Protein AF-X1SBE0-F1 (afdb_monomer_lite)

Foldseek 3Di:
DDDDDPVNLVVQCQQLPADQQWKDFVVDIDRHGDDSVLSVCQLQLNTWIWHQAADQAQWGFKKKWWFLDLDVVVVVQLQVLCVVVVFHWWWWADPRNTIMIMTGHPDIDHQLVVVVVSVVSCVVVVHDTDMPQNDRHADCADPVRHHPSGDIDTDANGSPHGDTDDD

pLDDT: mean 94.79, std 5.6, range [61.34, 98.62]

InterPro domains:
  IPR054347 TOTE conflict system, primase domain [PF22548] (31-157)

Radius of gyration: 15.6 Å; chains: 1; bounding box: 44×30×45 Å

Organism: NCBI:txid412755

Structure (mmCIF, N/CA/C/O backbone):
data_AF-X1SBE0-F1
#
_entry.id   AF-X1SBE0-F1
#
loop_
_atom_site.group_PDB
_atom_site.id
_atom_site.type_symbol
_atom_site.label_atom_id
_atom_site.label_alt_id
_atom_site.label_comp_id
_atom_site.label_asym_id
_atom_site.label_entity_id
_atom_site.label_seq_id
_atom_site.pdbx_PDB_ins_code
_atom_site.Cartn_x
_atom_site.Cartn_y
_atom_site.Cartn_z
_atom_site.occupancy
_atom_site.B_iso_or_equiv
_atom_site.auth_seq_id
_atom_site.auth_comp_id
_atom_site.auth_asym_id
_atom_site.auth_atom_id
_atom_site.pdbx_PDB_model_num
ATOM 1 N N . MET A 1 1 ? 25.374 -5.114 11.026 1.00 62.34 1 MET A N 1
ATOM 2 C CA . MET A 1 1 ? 24.460 -4.909 9.884 1.00 62.34 1 MET A CA 1
ATOM 3 C C . MET A 1 1 ? 23.231 -5.749 10.145 1.00 62.34 1 MET A C 1
ATOM 5 O O . MET A 1 1 ? 23.377 -6.803 10.749 1.00 62.34 1 MET A O 1
ATOM 9 N N . VAL A 1 2 ? 22.051 -5.259 9.778 1.00 77.75 2 VAL A N 1
ATOM 10 C CA . VAL A 1 2 ? 20.820 -6.051 9.836 1.00 77.75 2 VAL A CA 1
ATOM 11 C C . VAL A 1 2 ? 20.953 -7.192 8.826 1.00 77.75 2 VAL A C 1
ATOM 13 O O . VAL A 1 2 ? 21.205 -6.938 7.650 1.00 77.75 2 VAL A O 1
ATOM 16 N N . GLU A 1 3 ? 20.858 -8.435 9.287 1.00 85.25 3 GLU A N 1
ATOM 17 C CA . GLU A 1 3 ? 20.834 -9.607 8.415 1.00 85.25 3 GLU A CA 1
ATOM 18 C C . GLU A 1 3 ? 19.374 -9.999 8.185 1.00 85.25 3 GLU A C 1
ATOM 20 O O . GLU A 1 3 ? 18.603 -10.116 9.135 1.00 85.25 3 GLU A O 1
ATOM 25 N N . VAL A 1 4 ? 18.985 -10.136 6.920 1.00 91.38 4 VAL A N 1
ATOM 26 C CA . VAL A 1 4 ? 17.628 -10.512 6.514 1.00 91.38 4 VAL A CA 1
ATOM 27 C C . VAL A 1 4 ? 17.777 -11.713 5.603 1.00 91.38 4 VAL A C 1
ATOM 29 O O . VAL A 1 4 ? 18.483 -11.632 4.598 1.00 91.38 4 VAL A O 1
ATOM 32 N N . ASP A 1 5 ? 17.173 -12.833 5.980 1.00 95.19 5 ASP A N 1
ATOM 33 C CA . ASP A 1 5 ? 17.245 -14.052 5.191 1.00 95.19 5 ASP A CA 1
AT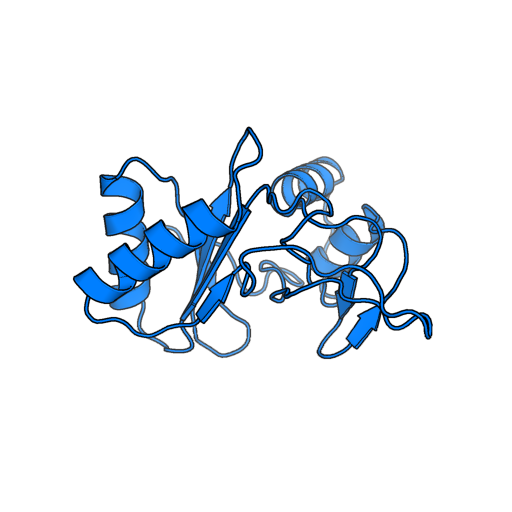OM 34 C C . ASP A 1 5 ? 16.406 -13.940 3.908 1.00 95.19 5 ASP A C 1
ATOM 36 O O . ASP A 1 5 ? 15.511 -13.099 3.769 1.00 95.19 5 ASP A O 1
ATOM 40 N N . LYS A 1 6 ? 16.718 -14.813 2.951 1.00 96.19 6 LYS A N 1
ATOM 41 C CA . LYS A 1 6 ? 16.096 -14.818 1.629 1.00 96.19 6 LYS A CA 1
ATOM 42 C C . LYS A 1 6 ? 14.584 -15.061 1.688 1.00 96.19 6 LYS A C 1
ATOM 44 O O . LYS A 1 6 ? 13.850 -14.390 0.963 1.00 96.19 6 LYS A O 1
ATOM 49 N N . ASP A 1 7 ? 14.124 -15.966 2.546 1.00 97.44 7 ASP A N 1
ATOM 50 C CA . ASP A 1 7 ? 12.709 -16.336 2.626 1.00 97.44 7 ASP A CA 1
ATOM 51 C C . ASP A 1 7 ? 11.879 -15.156 3.149 1.00 97.44 7 ASP A C 1
ATOM 53 O O . ASP A 1 7 ? 10.802 -14.862 2.627 1.00 97.44 7 ASP A O 1
ATOM 57 N N . THR A 1 8 ? 12.420 -14.402 4.111 1.00 96.38 8 THR A N 1
ATOM 58 C CA . THR A 1 8 ? 11.826 -13.147 4.590 1.00 96.38 8 THR A CA 1
ATOM 59 C C . THR A 1 8 ? 11.710 -12.109 3.470 1.00 96.38 8 THR A C 1
ATOM 61 O O . THR A 1 8 ? 10.666 -11.463 3.335 1.00 96.38 8 THR A O 1
ATOM 64 N N . ILE A 1 9 ? 12.752 -11.943 2.646 1.00 97.62 9 ILE A N 1
ATOM 65 C CA . ILE A 1 9 ? 12.746 -10.988 1.524 1.00 97.62 9 ILE A CA 1
ATOM 66 C C . ILE A 1 9 ? 11.677 -11.376 0.495 1.00 97.62 9 ILE A C 1
ATOM 68 O O . ILE A 1 9 ? 10.892 -10.525 0.070 1.00 97.62 9 ILE A O 1
ATOM 72 N N . GLU A 1 10 ? 11.612 -12.654 0.119 1.00 97.88 10 GLU A N 1
ATOM 73 C CA . GLU A 1 10 ? 10.630 -13.165 -0.843 1.00 97.88 10 GLU A CA 1
ATOM 74 C C . GLU A 1 10 ? 9.195 -13.046 -0.314 1.00 97.88 10 GLU A C 1
ATOM 76 O O . GLU A 1 10 ? 8.309 -12.582 -1.036 1.00 97.88 10 GLU A O 1
ATOM 81 N N . ALA A 1 11 ? 8.962 -13.381 0.959 1.00 96.88 11 ALA A N 1
ATOM 82 C CA . ALA A 1 11 ? 7.655 -13.242 1.593 1.00 96.88 11 ALA A CA 1
ATOM 83 C C . ALA A 1 11 ? 7.199 -11.774 1.658 1.00 96.88 11 ALA A C 1
ATOM 85 O O . ALA A 1 11 ? 6.050 -11.459 1.342 1.00 96.88 11 ALA A O 1
ATOM 86 N N . PHE A 1 12 ? 8.098 -10.855 2.018 1.00 97.31 12 PHE A N 1
ATOM 87 C CA . PHE A 1 12 ? 7.788 -9.427 2.068 1.00 97.31 12 PHE A CA 1
ATOM 88 C C . PHE A 1 12 ? 7.492 -8.858 0.671 1.00 97.31 12 PHE A C 1
ATOM 90 O O . PHE A 1 12 ? 6.522 -8.116 0.497 1.00 97.31 12 PHE A O 1
ATOM 97 N N . ALA A 1 13 ? 8.264 -9.257 -0.343 1.00 97.38 13 ALA A N 1
ATOM 98 C CA . ALA A 1 13 ? 8.011 -8.885 -1.733 1.00 97.38 13 ALA A CA 1
ATOM 99 C C . ALA A 1 13 ? 6.671 -9.436 -2.256 1.00 97.38 13 ALA A C 1
ATOM 101 O O . ALA A 1 13 ? 5.976 -8.757 -3.014 1.00 97.38 13 ALA A O 1
ATOM 102 N N . ALA A 1 14 ? 6.275 -10.639 -1.827 1.00 96.19 14 ALA A N 1
ATOM 103 C CA . ALA A 1 14 ? 4.992 -11.235 -2.189 1.00 96.19 14 ALA A CA 1
ATOM 104 C C . ALA A 1 14 ? 3.793 -10.465 -1.610 1.00 96.19 14 ALA A C 1
ATOM 106 O O . ALA A 1 14 ? 2.779 -10.327 -2.296 1.00 96.19 14 ALA A O 1
ATOM 107 N N . LEU A 1 15 ? 3.914 -9.928 -0.388 1.00 96.44 15 LEU A N 1
ATOM 108 C CA . LEU A 1 15 ? 2.901 -9.052 0.212 1.00 96.44 15 LEU A CA 1
ATOM 109 C C . LEU A 1 15 ? 2.805 -7.722 -0.545 1.00 96.44 15 LEU A C 1
ATOM 111 O O . LEU A 1 15 ? 1.730 -7.307 -0.975 1.00 96.44 15 LEU A O 1
ATOM 115 N N . PHE A 1 16 ? 3.939 -7.056 -0.756 1.00 97.19 16 PHE A N 1
ATOM 116 C CA . PHE A 1 16 ? 3.998 -5.731 -1.375 1.00 97.19 16 PHE A CA 1
ATOM 117 C C . PHE A 1 16 ? 4.230 -5.809 -2.882 1.00 97.19 16 PHE A C 1
ATOM 119 O O . PHE A 1 16 ? 5.161 -5.206 -3.419 1.00 97.19 16 PHE A O 1
ATOM 126 N N . LYS A 1 17 ? 3.361 -6.557 -3.567 1.00 92.69 17 LYS A N 1
ATOM 127 C CA . LYS A 1 17 ? 3.417 -6.774 -5.013 1.00 92.69 17 LYS A CA 1
ATOM 128 C C . LYS A 1 17 ? 2.571 -5.740 -5.763 1.00 92.69 17 LYS A C 1
ATOM 130 O O . LYS A 1 17 ? 1.343 -5.828 -5.799 1.00 92.69 17 LYS A O 1
ATOM 135 N N . GLY A 1 18 ? 3.237 -4.776 -6.390 1.00 94.50 18 GLY A N 1
ATOM 136 C CA . GLY A 1 18 ? 2.624 -3.747 -7.237 1.00 94.50 18 GLY A CA 1
ATOM 137 C C . GLY A 1 18 ? 3.280 -3.679 -8.613 1.00 94.50 18 GLY A C 1
ATOM 138 O O . GLY A 1 18 ? 3.625 -4.723 -9.173 1.00 94.50 18 GLY A O 1
ATOM 139 N N . ARG A 1 19 ? 3.456 -2.469 -9.161 1.00 94.44 19 ARG A N 1
ATOM 140 C CA . ARG A 1 19 ? 4.208 -2.283 -10.412 1.00 94.44 19 ARG A CA 1
ATOM 141 C C . ARG A 1 19 ? 5.628 -2.815 -10.268 1.00 94.44 19 ARG A C 1
ATOM 143 O O . ARG A 1 19 ? 6.256 -2.683 -9.221 1.00 94.44 19 ARG A O 1
ATOM 150 N N . THR A 1 20 ? 6.126 -3.395 -11.352 1.00 94.00 20 THR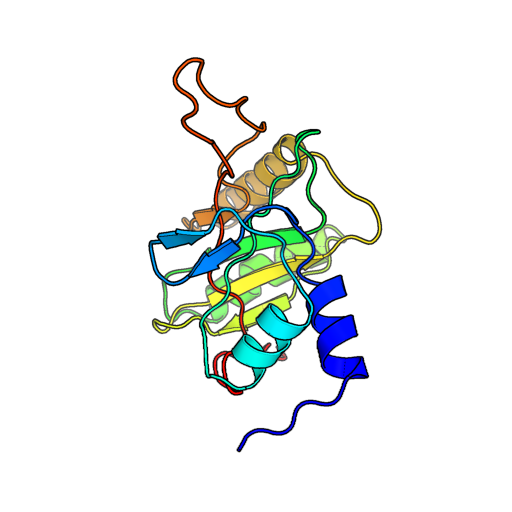 A N 1
ATOM 151 C CA . THR A 1 20 ? 7.460 -4.001 -11.414 1.00 94.00 20 THR A CA 1
ATOM 152 C C . THR A 1 20 ? 8.428 -3.220 -12.291 1.00 94.00 20 THR A C 1
ATOM 154 O O . THR A 1 20 ? 9.577 -3.623 -12.403 1.00 94.00 20 THR A O 1
ATOM 157 N N . ASP A 1 21 ? 7.979 -2.142 -12.929 1.00 94.31 21 ASP A N 1
ATOM 158 C CA . ASP A 1 21 ? 8.747 -1.304 -13.861 1.00 94.31 21 ASP A CA 1
ATOM 159 C C . ASP A 1 21 ? 9.151 0.055 -13.263 1.00 94.31 21 ASP A C 1
ATOM 161 O O . ASP A 1 21 ? 9.794 0.871 -13.927 1.00 94.31 21 ASP A O 1
ATOM 165 N N . SER A 1 22 ? 8.712 0.320 -12.032 1.00 95.56 22 SER A N 1
ATOM 166 C CA . SER A 1 22 ? 8.953 1.560 -11.314 1.00 95.56 22 SER A CA 1
ATOM 167 C C . SER A 1 22 ? 8.827 1.367 -9.808 1.00 95.56 22 SER A C 1
ATOM 169 O O . SER A 1 22 ? 7.990 0.599 -9.325 1.00 95.56 22 SER A O 1
ATOM 171 N N . HIS A 1 23 ? 9.636 2.103 -9.051 1.00 96.56 23 HIS A N 1
ATOM 172 C CA . HIS A 1 23 ? 9.534 2.166 -7.596 1.00 96.56 23 HIS A CA 1
ATOM 173 C C . HIS A 1 23 ? 9.766 3.575 -7.068 1.00 96.56 23 HIS A C 1
ATOM 175 O O . HIS A 1 23 ? 10.362 4.435 -7.716 1.00 96.56 23 HIS A O 1
ATOM 181 N N . GLY A 1 24 ? 9.219 3.818 -5.886 1.00 95.12 24 GLY A N 1
ATOM 182 C CA . GLY A 1 24 ? 9.362 5.063 -5.161 1.00 95.12 24 GLY A CA 1
ATOM 183 C C . GLY A 1 24 ? 10.569 5.030 -4.233 1.00 95.12 24 GLY A C 1
ATOM 184 O O . GLY A 1 24 ? 10.767 4.078 -3.480 1.00 95.12 24 GLY A O 1
ATOM 185 N N . ARG A 1 25 ? 11.319 6.125 -4.197 1.00 91.12 25 ARG A N 1
ATOM 186 C CA . ARG A 1 25 ? 12.340 6.401 -3.186 1.00 91.12 25 ARG A CA 1
ATOM 187 C C . ARG A 1 25 ? 12.155 7.839 -2.737 1.00 91.12 25 ARG A C 1
ATOM 189 O O . ARG A 1 25 ? 12.423 8.722 -3.528 1.00 91.12 25 ARG A O 1
ATOM 196 N N . VAL A 1 26 ? 11.691 8.058 -1.499 1.00 83.62 26 VAL A N 1
ATOM 197 C CA . VAL A 1 26 ? 11.467 9.380 -0.854 1.00 83.62 26 VAL A CA 1
ATOM 198 C C . VAL A 1 26 ? 11.271 10.530 -1.858 1.00 83.62 26 VAL A C 1
ATOM 200 O O . VAL A 1 26 ? 12.233 11.188 -2.236 1.00 83.62 26 VAL A O 1
ATOM 203 N N . GLU A 1 27 ? 10.022 10.750 -2.275 1.00 79.50 27 GLU A N 1
ATOM 204 C CA . GLU A 1 27 ? 9.613 11.831 -3.193 1.00 79.50 27 GLU A CA 1
ATOM 205 C C . GLU A 1 27 ? 10.157 11.733 -4.631 1.00 79.50 27 GLU A C 1
ATOM 207 O O . GLU A 1 27 ? 9.918 12.625 -5.442 1.00 79.50 27 GLU A O 1
ATOM 212 N N . VAL A 1 28 ? 10.819 10.630 -4.992 1.00 91.12 28 VAL A N 1
ATOM 213 C CA . VAL A 1 28 ? 11.315 10.363 -6.347 1.00 91.12 28 VAL A CA 1
ATOM 214 C C . VAL A 1 28 ? 10.716 9.069 -6.892 1.00 91.12 28 VAL A C 1
ATOM 216 O O . VAL A 1 28 ? 10.682 8.047 -6.208 1.00 91.12 28 VAL A O 1
ATOM 219 N N . CYS A 1 29 ? 10.278 9.112 -8.151 1.00 94.12 29 CYS A N 1
ATOM 220 C CA . CYS A 1 29 ? 9.962 7.927 -8.943 1.00 94.12 29 CYS A CA 1
ATOM 221 C C . CYS A 1 29 ? 11.202 7.476 -9.718 1.00 94.12 29 CYS A C 1
ATOM 223 O O . CYS A 1 29 ? 11.776 8.265 -10.470 1.00 94.12 29 CYS A O 1
ATOM 225 N N . LEU A 1 30 ? 11.577 6.208 -9.586 1.00 95.94 30 LEU A N 1
ATOM 226 C CA . LEU A 1 30 ? 12.628 5.570 -10.370 1.00 95.94 30 LEU A CA 1
ATOM 227 C C . LEU A 1 30 ? 11.981 4.610 -11.368 1.00 95.94 30 LEU A C 1
ATOM 229 O O . LEU A 1 30 ? 11.249 3.707 -10.974 1.00 95.94 30 LEU A O 1
ATOM 233 N N . TYR A 1 31 ? 12.224 4.829 -12.661 1.00 95.00 31 TYR A N 1
ATOM 234 C CA . TYR A 1 31 ? 11.677 4.018 -13.755 1.00 95.00 31 TYR A CA 1
ATOM 235 C C . TYR A 1 31 ? 12.634 2.883 -14.122 1.00 95.00 31 TYR A C 1
ATOM 237 O O . TYR A 1 31 ? 13.286 2.916 -15.166 1.00 95.00 31 TYR A O 1
ATOM 245 N N . GLU A 1 32 ? 12.738 1.902 -13.234 1.00 95.25 32 GLU A N 1
ATOM 246 C CA . GLU A 1 32 ? 13.580 0.720 -13.392 1.00 95.25 32 GLU A CA 1
ATOM 247 C C . GLU A 1 32 ? 12.901 -0.522 -12.791 1.00 95.25 32 GLU A C 1
ATOM 249 O O . GLU A 1 32 ? 11.994 -0.383 -11.962 1.00 95.25 32 GLU A O 1
ATOM 254 N N . PRO A 1 33 ? 13.329 -1.740 -13.176 1.00 96.69 33 PRO A N 1
ATOM 255 C CA . PRO A 1 33 ? 12.751 -2.963 -12.643 1.00 96.69 33 PRO A CA 1
ATOM 256 C C . PRO A 1 33 ? 12.818 -3.051 -11.115 1.00 96.69 33 PRO A C 1
ATOM 258 O O . PRO A 1 33 ? 13.864 -2.823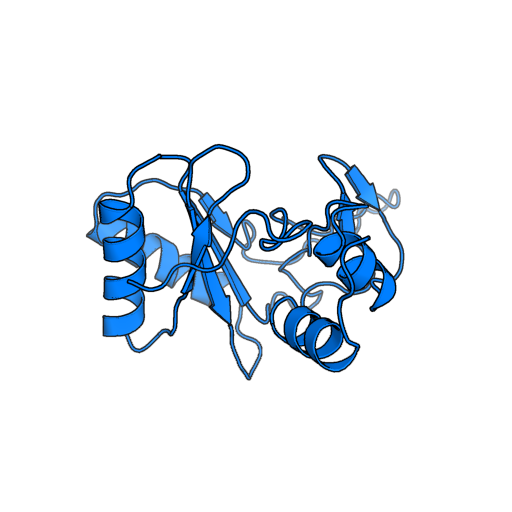 -10.508 1.00 96.69 33 PRO A O 1
ATOM 261 N N . VAL A 1 34 ? 11.717 -3.453 -10.483 1.00 97.00 34 VAL A N 1
ATOM 262 C CA . VAL A 1 34 ? 11.685 -3.743 -9.045 1.00 97.00 34 VAL A CA 1
ATOM 263 C C . VAL A 1 34 ? 12.254 -5.140 -8.797 1.00 97.00 34 VAL A C 1
ATOM 265 O O . VAL A 1 34 ? 11.727 -6.126 -9.310 1.00 97.00 34 VAL A O 1
ATOM 268 N N . THR A 1 35 ? 13.322 -5.239 -8.005 1.00 97.44 35 THR A N 1
ATOM 269 C CA . THR A 1 35 ? 14.038 -6.493 -7.725 1.00 97.44 35 THR A CA 1
ATOM 270 C C . THR A 1 35 ? 13.992 -6.850 -6.239 1.00 97.44 35 THR A C 1
ATOM 272 O O . THR A 1 35 ? 13.727 -5.995 -5.392 1.00 97.44 35 THR A O 1
ATOM 275 N N . LEU A 1 36 ? 14.303 -8.107 -5.897 1.00 97.75 36 LEU A N 1
ATOM 276 C CA . LEU A 1 36 ? 14.443 -8.537 -4.497 1.00 97.75 36 LEU A CA 1
ATOM 277 C C . LEU A 1 36 ? 15.530 -7.752 -3.746 1.00 97.75 36 LEU A C 1
ATOM 279 O O . LEU A 1 36 ? 15.383 -7.514 -2.553 1.00 97.75 36 LEU A O 1
ATOM 283 N N . GLU A 1 37 ? 16.565 -7.274 -4.442 1.00 97.38 37 GLU A N 1
ATOM 284 C CA . GLU A 1 37 ? 17.612 -6.430 -3.853 1.00 97.38 37 GLU A CA 1
ATOM 285 C C . GLU A 1 37 ? 17.046 -5.095 -3.336 1.00 97.38 37 GLU A C 1
ATOM 287 O O . GLU A 1 37 ? 17.486 -4.590 -2.304 1.00 97.38 37 GLU A O 1
ATOM 292 N N . HIS A 1 38 ? 16.031 -4.524 -3.998 1.00 97.81 38 HIS A N 1
ATOM 293 C CA . HIS A 1 38 ? 15.361 -3.322 -3.493 1.00 97.81 38 HIS A CA 1
ATOM 294 C C . HIS A 1 38 ? 14.650 -3.587 -2.162 1.00 97.81 38 HIS A C 1
ATOM 296 O O . HIS A 1 38 ? 14.767 -2.784 -1.232 1.00 97.81 38 HIS A O 1
ATOM 302 N N . TYR A 1 39 ? 13.947 -4.717 -2.046 1.00 97.75 39 TYR A N 1
ATOM 303 C CA . TYR A 1 39 ? 13.300 -5.122 -0.795 1.00 97.75 39 TYR A CA 1
ATOM 304 C C . TYR A 1 39 ? 14.330 -5.444 0.292 1.00 97.75 39 TYR A C 1
ATOM 306 O O . TYR A 1 39 ? 14.164 -5.022 1.433 1.00 97.75 39 TYR A O 1
ATOM 314 N N . GLU A 1 40 ? 15.428 -6.116 -0.052 1.00 97.81 40 GLU A N 1
ATOM 315 C CA . GLU A 1 40 ? 16.528 -6.400 0.870 1.00 97.81 40 GLU A CA 1
ATOM 316 C C . GLU A 1 40 ? 17.132 -5.111 1.445 1.00 97.81 40 GLU A C 1
ATOM 318 O O . GLU A 1 40 ? 17.174 -4.938 2.664 1.00 97.81 40 GLU A O 1
ATOM 323 N N . LYS A 1 41 ? 17.532 -4.164 0.584 1.00 97.19 41 LYS A N 1
ATOM 324 C CA . LYS A 1 41 ? 18.067 -2.855 1.002 1.00 97.19 41 LYS A CA 1
ATOM 325 C C . LYS A 1 41 ? 17.073 -2.084 1.865 1.00 97.19 41 LYS A C 1
ATOM 327 O O . LYS A 1 41 ? 17.475 -1.368 2.784 1.00 97.19 41 LYS A O 1
ATOM 332 N N . HIS A 1 42 ? 15.778 -2.227 1.594 1.00 97.06 42 HIS A N 1
ATOM 333 C CA . HIS A 1 42 ? 14.732 -1.639 2.418 1.00 97.06 42 HIS A CA 1
ATOM 334 C C . HIS A 1 42 ? 14.681 -2.241 3.819 1.00 97.06 42 HIS A C 1
ATOM 336 O O . HIS A 1 42 ? 14.769 -1.511 4.809 1.00 97.06 42 HIS A O 1
ATOM 342 N N . LEU A 1 43 ? 14.590 -3.566 3.908 1.00 97.06 43 LEU A N 1
ATOM 343 C CA . LEU A 1 43 ? 14.515 -4.286 5.177 1.00 97.06 43 LEU A CA 1
ATOM 344 C C . LEU A 1 43 ? 15.795 -4.113 6.008 1.00 97.06 43 LEU A C 1
ATOM 346 O O . LEU A 1 43 ? 15.719 -4.030 7.231 1.00 97.06 43 LEU A O 1
ATOM 350 N N . LYS A 1 44 ? 16.952 -3.936 5.357 1.00 96.81 44 LYS A N 1
ATOM 351 C CA . LYS A 1 44 ? 18.230 -3.588 6.002 1.00 96.81 44 LYS A CA 1
ATOM 352 C C . LYS A 1 44 ? 18.331 -2.136 6.475 1.00 96.81 44 LYS A C 1
ATOM 354 O O . LYS A 1 44 ? 19.244 -1.806 7.231 1.00 96.81 44 LYS A O 1
ATOM 359 N N . GLY A 1 45 ? 17.399 -1.271 6.077 1.00 95.50 45 GLY A N 1
ATOM 360 C CA . GLY A 1 45 ? 17.407 0.144 6.450 1.00 95.50 45 GLY A CA 1
ATOM 361 C C . GLY A 1 45 ? 18.372 0.999 5.625 1.00 95.50 45 GLY A C 1
ATOM 362 O O . GLY A 1 45 ? 18.763 2.079 6.061 1.00 95.50 45 GLY A O 1
ATOM 363 N N . GLU A 1 46 ? 18.769 0.538 4.440 1.00 95.69 46 GLU A N 1
ATOM 364 C CA . GLU A 1 46 ? 19.729 1.224 3.571 1.00 95.69 46 GLU A CA 1
ATOM 365 C C . GLU A 1 46 ? 19.025 2.201 2.619 1.00 95.69 46 GLU A C 1
ATOM 367 O O . GLU A 1 46 ? 19.442 3.350 2.462 1.00 95.69 46 GLU A O 1
ATOM 372 N N . VAL A 1 47 ? 17.924 1.765 1.994 1.00 95.19 47 VAL A N 1
ATOM 373 C CA . VAL A 1 47 ? 17.178 2.553 0.998 1.00 95.19 47 VAL A CA 1
ATOM 374 C C . VAL A 1 47 ? 15.673 2.440 1.243 1.00 95.19 47 VAL A C 1
ATOM 376 O O . VAL A 1 47 ? 15.131 1.348 1.356 1.00 95.19 47 VAL A O 1
ATOM 379 N N . ASN A 1 48 ? 14.962 3.568 1.358 1.00 95.00 48 ASN A N 1
ATOM 380 C CA . ASN A 1 48 ? 13.497 3.517 1.461 1.00 95.00 48 ASN A CA 1
ATOM 381 C C . ASN A 1 48 ? 12.924 3.054 0.118 1.00 95.00 48 ASN A C 1
ATOM 383 O O . ASN A 1 48 ? 13.356 3.543 -0.923 1.00 95.00 48 ASN A O 1
ATOM 387 N N . LEU A 1 49 ? 11.940 2.162 0.177 1.00 96.75 49 LEU A N 1
ATOM 388 C CA . LEU A 1 49 ? 11.266 1.592 -0.976 1.00 96.75 49 LEU A CA 1
ATOM 389 C C . LEU A 1 49 ? 9.782 1.917 -0.867 1.00 96.75 49 LEU A C 1
ATOM 391 O O . LEU A 1 49 ? 9.177 1.788 0.200 1.00 96.75 49 LEU A O 1
ATOM 395 N N . GLY A 1 50 ? 9.214 2.346 -1.979 1.00 96.62 50 GLY A N 1
ATOM 396 C CA . GLY A 1 50 ? 7.794 2.505 -2.194 1.00 96.62 50 GLY A CA 1
ATOM 397 C C . GLY A 1 50 ? 7.377 1.692 -3.405 1.00 96.62 50 GLY A C 1
ATOM 398 O O . GLY A 1 50 ? 8.049 1.717 -4.433 1.00 96.62 50 GLY A O 1
ATOM 399 N N . ILE A 1 51 ? 6.265 0.979 -3.290 1.00 97.50 51 ILE A N 1
ATOM 400 C CA . ILE A 1 51 ? 5.721 0.189 -4.392 1.00 97.50 51 ILE A CA 1
ATOM 401 C C . ILE A 1 51 ? 4.458 0.866 -4.897 1.00 97.50 51 ILE A C 1
ATOM 403 O O . ILE A 1 51 ? 3.531 1.132 -4.129 1.00 97.50 51 ILE A O 1
ATOM 407 N N . TYR A 1 52 ? 4.430 1.157 -6.195 1.00 97.19 52 TYR A N 1
ATOM 408 C CA . TYR A 1 52 ? 3.240 1.678 -6.851 1.00 97.19 52 TYR A CA 1
ATOM 409 C C . TYR A 1 52 ? 2.159 0.603 -6.871 1.00 97.19 52 TYR A C 1
ATOM 411 O O . TYR A 1 52 ? 2.378 -0.502 -7.362 1.00 97.19 52 TYR A O 1
ATOM 419 N N . PHE A 1 53 ? 0.990 0.926 -6.326 1.00 97.44 53 PHE A N 1
ATOM 420 C CA . PHE A 1 53 ? -0.081 -0.050 -6.107 1.00 97.44 53 PHE A CA 1
ATOM 421 C C . PHE A 1 53 ? -0.688 -0.572 -7.414 1.00 97.44 53 PHE A C 1
ATOM 423 O O . PHE A 1 53 ? -1.061 -1.740 -7.499 1.00 97.44 53 PHE A O 1
ATOM 430 N N . LEU A 1 54 ? -0.829 0.313 -8.403 1.00 95.88 54 LEU A N 1
ATOM 431 C CA . LEU A 1 54 ? -1.703 0.125 -9.555 1.00 95.88 54 LEU A CA 1
ATOM 432 C C . LEU A 1 54 ? -0.967 -0.480 -10.750 1.00 95.88 54 LEU A C 1
ATOM 434 O O . LEU A 1 54 ? 0.009 0.087 -11.234 1.00 95.88 54 LEU A O 1
ATOM 438 N N . LEU A 1 55 ? -1.471 -1.603 -11.245 1.00 95.56 55 LEU A N 1
ATOM 439 C CA . LEU A 1 55 ? -0.975 -2.278 -12.441 1.00 95.56 55 LEU A CA 1
ATOM 440 C C . LEU A 1 55 ? -1.596 -1.681 -13.714 1.00 95.56 55 LEU A C 1
ATOM 442 O O . LEU A 1 55 ? -2.592 -0.958 -13.649 1.00 95.56 55 LEU A O 1
ATOM 446 N N . ASP A 1 56 ? -1.032 -2.013 -14.877 1.00 94.31 56 ASP A N 1
ATOM 447 C CA . ASP A 1 56 ? -1.467 -1.466 -16.175 1.00 94.31 56 ASP A CA 1
ATOM 448 C C . ASP A 1 56 ? -2.931 -1.800 -16.514 1.00 94.31 56 ASP A C 1
ATOM 450 O O . ASP A 1 56 ? -3.622 -1.021 -17.166 1.00 94.31 56 ASP A O 1
ATOM 454 N N . ASP A 1 57 ? -3.441 -2.926 -16.010 1.00 96.25 57 ASP A N 1
ATOM 455 C CA . ASP A 1 57 ? -4.837 -3.359 -16.152 1.00 96.25 57 ASP A CA 1
ATOM 456 C C . ASP A 1 57 ? -5.791 -2.722 -15.116 1.00 96.25 57 ASP A C 1
ATOM 458 O O . ASP A 1 57 ? -6.945 -3.133 -14.985 1.00 96.25 57 ASP A O 1
ATOM 462 N N . SER A 1 58 ? -5.332 -1.699 -14.385 1.00 97.62 58 SER A N 1
ATOM 463 C CA . SER A 1 58 ? -6.073 -1.011 -13.314 1.00 97.62 58 SER A CA 1
ATOM 464 C C . SER A 1 58 ? -6.479 -1.910 -12.135 1.00 97.62 58 SER A C 1
ATOM 466 O O . SER A 1 58 ? -7.425 -1.609 -11.395 1.00 97.62 58 SER A O 1
ATOM 468 N N . THR A 1 59 ? -5.755 -3.010 -11.931 1.00 98.06 59 THR A N 1
ATOM 469 C CA . THR A 1 59 ? -5.875 -3.856 -10.739 1.00 98.06 59 THR A CA 1
ATOM 470 C C . THR A 1 59 ? -4.730 -3.617 -9.754 1.00 98.06 59 THR A C 1
ATOM 472 O O . THR A 1 59 ? -3.732 -2.965 -10.068 1.00 98.06 59 THR A O 1
ATOM 475 N N . CYS A 1 60 ? -4.864 -4.131 -8.535 1.00 97.56 60 CYS A N 1
ATOM 476 C CA . CYS A 1 60 ? -3.794 -4.161 -7.544 1.00 97.56 60 CYS A CA 1
ATOM 477 C C . CYS A 1 60 ? -3.856 -5.441 -6.693 1.00 97.56 60 CYS A C 1
ATOM 479 O O . CYS A 1 60 ? -4.879 -6.129 -6.652 1.00 97.56 60 CYS A O 1
ATOM 481 N N . CYS A 1 61 ? -2.737 -5.787 -6.046 1.00 97.25 61 CYS A N 1
ATOM 482 C CA . CYS A 1 61 ? -2.636 -6.972 -5.176 1.00 97.25 61 CYS A CA 1
ATOM 483 C C . CYS A 1 61 ? -2.802 -6.632 -3.685 1.00 97.25 61 CYS A C 1
ATOM 485 O O . CYS A 1 61 ? -2.941 -7.521 -2.850 1.00 97.25 61 CYS A O 1
ATOM 487 N N . PHE A 1 62 ? -2.752 -5.346 -3.340 1.00 98.12 62 PHE A N 1
ATOM 488 C CA . PHE A 1 62 ? -2.865 -4.856 -1.974 1.00 98.12 62 PHE A CA 1
ATOM 489 C C . PHE A 1 62 ? -3.443 -3.438 -1.966 1.00 98.12 62 PHE A C 1
ATOM 491 O O . PHE A 1 62 ? -3.520 -2.776 -3.007 1.00 98.12 62 PHE A O 1
ATOM 498 N N . PHE A 1 63 ? -3.870 -2.980 -0.794 1.00 98.38 63 PHE A N 1
ATOM 499 C CA . PHE A 1 63 ? -4.314 -1.608 -0.560 1.00 98.38 63 PHE A CA 1
ATOM 500 C C . PHE A 1 63 ? -3.644 -1.029 0.683 1.00 98.38 63 PHE A C 1
ATOM 502 O O . PHE A 1 63 ? -3.115 -1.766 1.517 1.00 98.38 63 PHE A O 1
ATOM 509 N N . GLY A 1 64 ? -3.671 0.296 0.794 1.00 98.06 64 GLY A N 1
ATOM 510 C CA . GLY A 1 64 ? -3.146 1.035 1.935 1.00 98.06 64 GLY A CA 1
ATOM 511 C C . GLY A 1 64 ? -4.130 2.099 2.410 1.00 98.06 64 GLY A C 1
ATOM 512 O O . GLY A 1 64 ? -4.874 2.669 1.616 1.00 98.06 64 GLY A O 1
ATOM 513 N N . ILE A 1 65 ? -4.118 2.386 3.703 1.00 98.12 65 ILE A N 1
ATOM 514 C CA . ILE A 1 65 ? -4.719 3.578 4.301 1.00 98.12 65 ILE A CA 1
ATOM 515 C C . ILE A 1 65 ? -3.618 4.256 5.102 1.00 98.12 65 ILE A C 1
ATOM 517 O O . ILE A 1 65 ? -2.986 3.590 5.920 1.00 98.12 65 ILE A O 1
ATOM 521 N N . ASP A 1 66 ? -3.403 5.546 4.877 1.00 96.94 66 ASP A N 1
ATOM 522 C CA . ASP A 1 66 ? -2.406 6.335 5.598 1.00 96.94 66 ASP A CA 1
ATOM 523 C C . ASP A 1 66 ? -3.095 7.267 6.596 1.00 96.94 66 ASP A C 1
ATOM 525 O O . ASP A 1 66 ? -3.731 8.256 6.221 1.00 96.94 66 ASP A O 1
ATOM 529 N N . LEU A 1 67 ? -3.042 6.889 7.874 1.00 96.38 67 LEU A N 1
ATOM 530 C CA . LEU A 1 67 ? -3.553 7.676 8.986 1.00 96.38 67 LEU A CA 1
ATOM 531 C C . LEU A 1 67 ? -2.408 8.505 9.579 1.00 96.38 67 LEU A C 1
ATOM 533 O O . LEU A 1 67 ? -1.695 8.037 10.469 1.00 96.38 67 LEU A O 1
ATOM 537 N N . ASP A 1 68 ? -2.308 9.764 9.159 1.00 92.38 68 ASP A N 1
ATOM 538 C CA . ASP A 1 68 ? -1.347 10.768 9.649 1.00 92.38 68 ASP A CA 1
ATOM 539 C C . ASP A 1 68 ? -1.652 11.292 11.071 1.00 92.38 68 ASP A C 1
ATOM 541 O O . ASP A 1 68 ? -1.460 12.464 11.400 1.00 92.38 68 ASP A O 1
ATOM 545 N N . GLU A 1 69 ? -2.147 10.425 11.953 1.00 91.81 69 GLU A N 1
ATOM 546 C CA . GLU A 1 69 ? -2.487 10.757 13.332 1.00 91.81 69 GLU A CA 1
ATOM 547 C C . GLU A 1 69 ? -1.941 9.703 14.295 1.00 91.81 69 GLU A C 1
ATOM 549 O O . GLU A 1 69 ? -2.052 8.498 14.060 1.00 91.81 69 GLU A O 1
ATOM 554 N N . LYS A 1 70 ? -1.425 10.146 15.449 1.00 91.50 70 LYS A N 1
ATOM 555 C CA . LYS A 1 70 ? -0.962 9.252 16.521 1.00 91.50 70 LYS A CA 1
ATOM 556 C C . LYS A 1 70 ? -2.129 8.721 17.366 1.00 91.50 70 LYS A C 1
ATOM 558 O O . LYS A 1 70 ? -2.120 8.823 18.592 1.00 91.50 70 LYS A O 1
ATOM 563 N N . ASP A 1 71 ? -3.135 8.167 16.700 1.00 94.69 71 ASP A N 1
ATOM 564 C CA . ASP A 1 71 ? -4.328 7.582 17.307 1.00 94.69 71 ASP A CA 1
ATOM 565 C C . ASP A 1 71 ? -4.471 6.111 16.890 1.00 94.69 71 ASP A C 1
ATOM 567 O O . ASP A 1 71 ? -5.050 5.767 15.856 1.00 94.69 71 ASP A O 1
ATOM 571 N N . PHE A 1 72 ? -3.929 5.219 17.722 1.00 94.75 72 PHE A N 1
ATOM 572 C CA . PHE A 1 72 ? -4.030 3.779 17.486 1.00 94.75 72 PHE A CA 1
ATOM 573 C C . PHE A 1 72 ? -5.475 3.272 17.614 1.00 94.75 72 PHE A C 1
ATOM 575 O O . PHE A 1 72 ? -5.831 2.274 16.992 1.00 94.75 72 PHE A O 1
ATOM 582 N N . GLY A 1 73 ? -6.328 3.966 18.378 1.00 96.56 73 GLY A N 1
ATOM 583 C CA . GLY A 1 73 ? -7.746 3.634 18.497 1.00 96.56 73 GLY A CA 1
ATOM 584 C C . GLY A 1 73 ? -8.470 3.792 17.161 1.00 96.56 73 GLY A C 1
ATOM 585 O O . GLY A 1 73 ? -9.201 2.890 16.752 1.00 96.56 73 GLY A O 1
ATOM 586 N N . LYS A 1 74 ? -8.200 4.882 16.430 1.00 97.25 74 LYS A N 1
ATOM 587 C CA . LYS A 1 74 ? -8.693 5.075 15.054 1.00 97.25 74 LYS A CA 1
ATOM 588 C C . LYS A 1 74 ? -8.137 4.036 14.086 1.00 97.25 74 LYS A C 1
ATOM 590 O O . LYS A 1 74 ? -8.913 3.454 13.330 1.00 97.25 74 LYS A O 1
ATOM 595 N N . ALA A 1 75 ? -6.831 3.763 14.128 1.00 97.38 75 ALA A N 1
ATOM 596 C CA . ALA A 1 75 ? -6.220 2.735 13.279 1.00 97.38 75 ALA A CA 1
ATOM 597 C C . ALA A 1 75 ? -6.872 1.358 13.503 1.00 97.38 75 ALA A C 1
ATOM 599 O O . ALA A 1 75 ? -7.244 0.671 12.548 1.00 97.38 75 ALA A O 1
ATOM 600 N N . LYS A 1 76 ? -7.091 0.991 14.772 1.00 97.69 76 LYS A N 1
ATOM 601 C CA . LYS A 1 76 ? -7.782 -0.238 15.162 1.00 97.69 76 LYS A CA 1
ATOM 602 C C . LYS A 1 76 ? -9.240 -0.248 14.713 1.00 97.69 76 LYS A C 1
ATOM 604 O O . LYS A 1 76 ? -9.668 -1.246 14.151 1.00 97.69 76 LYS A O 1
ATOM 609 N N . ALA A 1 77 ? -9.981 0.849 14.871 1.00 98.19 77 ALA A N 1
ATOM 610 C CA . ALA A 1 77 ? -11.367 0.935 14.410 1.00 98.19 77 ALA A CA 1
ATOM 611 C C . ALA A 1 77 ? -11.496 0.711 12.892 1.00 98.19 77 ALA A C 1
ATOM 613 O O . ALA A 1 77 ? -12.393 -0.007 12.451 1.00 98.19 77 ALA A O 1
ATOM 614 N N . ILE A 1 78 ? -10.575 1.271 12.097 1.00 98.31 78 ILE A N 1
ATOM 615 C CA . ILE A 1 78 ? -10.508 1.040 10.646 1.00 98.31 78 ILE A CA 1
ATOM 616 C C . ILE A 1 78 ? -10.257 -0.443 10.349 1.00 98.31 78 ILE A C 1
ATOM 618 O O . ILE A 1 78 ? -11.001 -1.051 9.577 1.00 98.31 78 ILE A O 1
ATOM 622 N N . ARG A 1 79 ? -9.230 -1.036 10.975 1.00 98.12 79 ARG A N 1
ATOM 623 C CA . ARG A 1 79 ? -8.877 -2.455 10.807 1.00 98.12 79 ARG A CA 1
ATOM 624 C C . ARG A 1 79 ? -10.034 -3.371 11.202 1.00 98.12 79 ARG A C 1
ATOM 626 O O . ARG A 1 79 ? -10.374 -4.278 10.450 1.00 98.12 79 ARG A O 1
ATOM 633 N N . ASP A 1 80 ? -10.650 -3.131 12.353 1.00 98.19 80 ASP A N 1
ATOM 634 C CA . ASP A 1 80 ? -11.739 -3.950 12.891 1.00 98.19 80 ASP A CA 1
ATOM 635 C C . ASP A 1 80 ? -12.981 -3.888 11.990 1.00 98.19 80 ASP A C 1
ATOM 637 O O . ASP A 1 80 ? -13.622 -4.911 11.752 1.00 98.19 80 ASP A O 1
ATOM 641 N N . GLU A 1 81 ? -13.307 -2.717 11.432 1.00 98.56 81 GLU A N 1
ATOM 642 C CA . GLU A 1 81 ? -14.415 -2.582 10.482 1.00 98.56 81 GLU A CA 1
ATOM 643 C C . GLU A 1 81 ? -14.118 -3.291 9.148 1.00 98.56 81 GLU A C 1
ATOM 645 O O . GLU A 1 81 ? -15.013 -3.931 8.598 1.00 98.56 81 GLU A O 1
ATOM 650 N N . LEU A 1 82 ? -12.875 -3.267 8.649 1.00 98.00 82 LEU A N 1
ATOM 651 C CA . LEU A 1 82 ? -12.461 -4.072 7.486 1.00 98.00 82 LEU A CA 1
ATOM 652 C C . LEU A 1 82 ? -12.625 -5.575 7.762 1.00 98.00 82 LEU A C 1
ATOM 654 O O . LEU A 1 82 ? -13.296 -6.279 7.003 1.00 98.00 82 LEU A O 1
ATOM 658 N N . VAL A 1 83 ? -12.096 -6.053 8.891 1.00 97.44 83 VAL A N 1
ATOM 659 C CA . VAL A 1 83 ? -12.164 -7.468 9.289 1.00 97.44 83 VAL A CA 1
ATOM 660 C C . VAL A 1 83 ? -13.608 -7.925 9.488 1.00 97.44 83 VAL A C 1
ATOM 662 O O . VAL A 1 83 ? -13.967 -9.019 9.057 1.00 97.44 83 VAL A O 1
ATOM 665 N N . LYS A 1 84 ? -14.475 -7.075 10.052 1.00 97.69 84 LYS A N 1
ATOM 666 C CA . LYS A 1 84 ? -15.914 -7.350 10.190 1.00 97.69 84 LYS A CA 1
ATOM 667 C C . LYS A 1 84 ? -16.611 -7.589 8.845 1.00 97.69 84 LYS A C 1
ATOM 669 O O . LYS A 1 84 ? -17.600 -8.315 8.797 1.00 97.69 84 LYS A O 1
ATOM 674 N N . ASN A 1 85 ? -16.099 -7.001 7.765 1.00 96.38 85 ASN A N 1
ATOM 675 C CA . ASN A 1 85 ? -16.578 -7.211 6.397 1.00 96.38 85 ASN A CA 1
ATOM 676 C C . ASN A 1 85 ? -15.779 -8.302 5.652 1.00 96.38 85 ASN A C 1
ATOM 678 O O . ASN A 1 85 ? -15.834 -8.370 4.428 1.00 96.38 85 ASN A O 1
ATOM 682 N N . ASN A 1 86 ? -15.060 -9.169 6.377 1.00 95.75 86 ASN A N 1
ATOM 683 C CA . ASN A 1 86 ? -14.214 -10.244 5.846 1.00 95.75 86 ASN A CA 1
ATOM 684 C C . ASN A 1 86 ? -13.059 -9.758 4.957 1.00 95.75 86 ASN A C 1
ATOM 686 O O . ASN A 1 86 ? -12.645 -10.462 4.038 1.00 95.75 86 ASN A O 1
ATOM 690 N N . ILE A 1 87 ? -12.525 -8.567 5.233 1.00 96.44 87 ILE A N 1
ATOM 691 C CA . ILE A 1 87 ? -11.343 -8.024 4.559 1.00 96.44 87 ILE A CA 1
ATOM 692 C C . ILE A 1 87 ? -10.183 -8.043 5.562 1.00 96.44 87 ILE A C 1
ATOM 694 O O . ILE A 1 87 ? -10.135 -7.184 6.447 1.00 96.44 87 ILE A O 1
ATOM 698 N N . PRO A 1 88 ? -9.254 -9.015 5.473 1.00 95.94 88 PRO A N 1
ATOM 699 C CA . PRO A 1 88 ? -8.078 -9.044 6.332 1.00 95.94 88 PRO A CA 1
ATOM 700 C C . PRO A 1 88 ? -7.256 -7.764 6.184 1.00 95.94 88 PRO A C 1
ATOM 702 O O . PRO A 1 88 ? -6.932 -7.343 5.071 1.00 95.94 88 PRO A O 1
ATOM 705 N N . ALA A 1 89 ? -6.918 -7.153 7.317 1.00 97.50 89 ALA A N 1
ATOM 706 C CA . ALA A 1 89 ? -6.152 -5.920 7.359 1.00 97.50 89 ALA A CA 1
ATOM 707 C C . ALA A 1 89 ? -5.181 -5.904 8.545 1.00 97.50 89 ALA A C 1
ATOM 709 O O . ALA A 1 89 ? -5.475 -6.428 9.623 1.00 97.50 89 ALA A O 1
ATOM 710 N N . TYR A 1 90 ? -4.031 -5.272 8.339 1.00 97.88 90 TYR A N 1
ATOM 711 C CA . TYR A 1 90 ? -2.889 -5.252 9.246 1.00 97.88 90 TYR A CA 1
ATOM 712 C C . TYR A 1 90 ? -2.429 -3.817 9.456 1.00 97.88 90 TYR A C 1
ATOM 714 O O . TYR A 1 90 ? -2.363 -3.041 8.506 1.00 97.88 90 TYR A O 1
ATOM 722 N N . ILE A 1 91 ? -2.096 -3.467 10.694 1.00 97.81 91 ILE A N 1
ATOM 723 C CA . ILE A 1 91 ? -1.627 -2.126 11.046 1.00 97.81 91 ILE A CA 1
ATOM 724 C C . ILE A 1 91 ? -0.104 -2.159 11.128 1.00 97.81 91 ILE A C 1
ATOM 726 O O . ILE A 1 91 ? 0.454 -3.070 11.734 1.00 97.81 91 ILE A O 1
ATOM 730 N N . ALA A 1 92 ? 0.563 -1.162 10.561 1.00 96.94 92 ALA A N 1
ATOM 731 C CA . ALA A 1 92 ? 1.982 -0.901 10.752 1.00 96.94 92 ALA A CA 1
ATOM 732 C C . ALA A 1 92 ? 2.195 0.541 11.222 1.00 96.94 92 ALA A C 1
ATOM 734 O O . ALA A 1 92 ? 1.421 1.440 10.885 1.00 96.94 92 ALA A O 1
ATOM 735 N N . GLU A 1 93 ? 3.251 0.783 11.994 1.00 94.19 93 GLU A N 1
ATOM 736 C CA . GLU A 1 93 ? 3.671 2.155 12.292 1.00 94.19 93 GLU A CA 1
ATOM 737 C C . GLU A 1 93 ? 4.161 2.865 11.018 1.00 94.19 93 GLU A C 1
ATOM 739 O O . GLU A 1 93 ? 4.787 2.263 10.150 1.00 94.19 93 GLU A O 1
ATOM 744 N N . SER A 1 94 ? 3.904 4.167 10.904 1.00 89.50 94 SER A N 1
ATOM 745 C CA . SER A 1 94 ? 4.457 5.000 9.825 1.00 89.50 94 SER A CA 1
ATOM 746 C C . SER A 1 94 ? 5.813 5.609 10.214 1.00 89.50 94 SER A C 1
ATOM 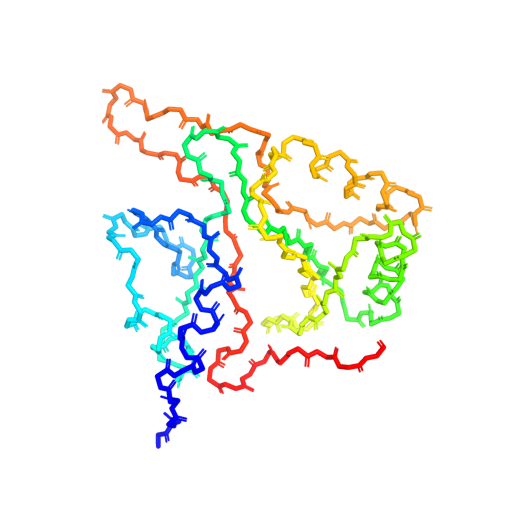748 O O . SER A 1 94 ? 6.272 5.523 11.355 1.00 89.50 94 SER A O 1
ATOM 750 N N . LYS A 1 95 ? 6.458 6.310 9.270 1.00 82.12 95 LYS A N 1
ATOM 751 C CA . LYS A 1 95 ? 7.686 7.084 9.540 1.00 82.12 95 LYS A CA 1
ATOM 752 C C . LYS A 1 95 ? 7.453 8.238 10.528 1.00 82.12 95 LYS A C 1
ATOM 754 O O . LYS A 1 95 ? 8.356 8.571 11.292 1.00 82.12 95 LYS A O 1
ATOM 759 N N . SER A 1 96 ? 6.277 8.863 10.486 1.00 73.00 96 SER A N 1
ATOM 760 C CA . SER A 1 96 ? 5.974 10.171 11.088 1.00 73.00 96 SER A CA 1
ATOM 761 C C . SER A 1 96 ? 4.879 10.101 12.159 1.00 73.00 96 SER A C 1
ATOM 763 O O . SER A 1 96 ? 4.037 10.985 12.257 1.00 73.00 96 SER A O 1
ATOM 765 N N . LYS A 1 97 ? 4.939 9.079 13.025 1.00 72.69 97 LYS A N 1
ATOM 766 C CA . LYS A 1 97 ? 4.049 8.869 14.193 1.00 72.69 97 LYS A CA 1
ATOM 767 C C . LYS A 1 97 ? 2.560 8.620 13.877 1.00 72.69 97 LYS A C 1
ATOM 769 O O . LYS A 1 97 ? 1.773 8.588 14.817 1.00 72.69 97 LYS A O 1
ATOM 774 N N . GLY A 1 98 ? 2.186 8.418 12.618 1.00 93.50 98 GLY A N 1
ATOM 775 C CA . GLY A 1 98 ? 0.889 7.872 12.197 1.00 93.50 98 GLY A CA 1
ATOM 776 C C . GLY A 1 98 ? 0.896 6.346 12.042 1.00 93.50 98 GLY A C 1
ATOM 777 O O . GLY A 1 98 ? 1.873 5.686 12.417 1.00 93.50 98 GLY A O 1
ATOM 778 N N . PHE A 1 99 ? -0.140 5.798 11.410 1.00 96.38 99 PHE A N 1
ATOM 779 C CA . PHE A 1 99 ? -0.297 4.365 11.147 1.00 96.38 99 PHE A CA 1
ATOM 780 C C . PHE A 1 99 ? -0.668 4.105 9.690 1.00 96.38 99 PHE A C 1
ATOM 782 O O . PHE A 1 99 ? -1.546 4.766 9.145 1.00 96.38 99 PHE A O 1
ATOM 789 N N . HIS A 1 100 ? -0.062 3.086 9.087 1.00 97.19 100 HIS A N 1
ATOM 790 C CA . HIS A 1 100 ? -0.531 2.547 7.816 1.00 97.19 100 HIS A CA 1
ATOM 791 C C . HIS A 1 100 ? -1.383 1.304 8.078 1.00 97.19 100 HIS A C 1
ATOM 793 O O . HIS A 1 100 ? -1.014 0.454 8.889 1.00 97.19 100 HIS A O 1
ATOM 799 N N . ILE A 1 101 ? -2.506 1.170 7.378 1.00 98.00 101 ILE A N 1
ATOM 800 C CA . ILE A 1 101 ? -3.328 -0.041 7.388 1.00 98.00 101 ILE A CA 1
ATOM 801 C C . ILE A 1 101 ? -3.250 -0.678 6.007 1.00 98.00 101 ILE A C 1
ATOM 803 O O . ILE A 1 101 ? -3.593 -0.040 5.016 1.00 98.00 101 ILE A O 1
ATOM 807 N N . TYR A 1 102 ? -2.818 -1.932 5.949 1.00 98.31 102 TYR A N 1
ATOM 808 C CA . TYR A 1 102 ? -2.653 -2.689 4.714 1.00 98.31 102 TYR A CA 1
ATOM 809 C C . TYR A 1 102 ? -3.608 -3.868 4.660 1.00 98.31 102 TYR A C 1
ATOM 811 O O . TYR A 1 102 ? -3.796 -4.550 5.664 1.00 98.31 102 TYR A O 1
ATOM 819 N N . GLY A 1 103 ? -4.141 -4.164 3.481 1.00 97.94 103 GLY A N 1
ATOM 820 C CA . GLY A 1 103 ? -4.751 -5.458 3.192 1.00 97.94 103 GLY A CA 1
ATOM 821 C C . GLY A 1 103 ? -4.145 -6.050 1.931 1.00 97.94 103 GLY A C 1
ATOM 822 O O . GLY A 1 103 ? -3.807 -5.321 0.998 1.00 97.94 103 GLY A O 1
ATOM 823 N N . PHE A 1 104 ? -4.001 -7.370 1.924 1.00 97.44 104 PHE A N 1
ATOM 824 C CA . PHE A 1 104 ? -3.321 -8.133 0.882 1.00 97.44 104 PHE A CA 1
ATOM 825 C C . PHE A 1 104 ? -4.293 -9.148 0.296 1.00 97.44 104 PHE A C 1
ATOM 827 O O . PHE A 1 104 ? -5.055 -9.768 1.041 1.00 97.44 104 PHE A O 1
ATOM 834 N N . ALA A 1 105 ? -4.270 -9.328 -1.021 1.00 92.69 105 ALA A N 1
ATOM 835 C CA . ALA A 1 105 ? -5.116 -10.301 -1.692 1.00 92.69 105 ALA A CA 1
ATOM 836 C C . ALA A 1 105 ? -4.301 -11.377 -2.404 1.00 92.69 105 ALA A C 1
ATOM 838 O O . ALA A 1 105 ? -3.233 -11.125 -2.960 1.00 92.69 105 ALA A O 1
ATOM 839 N N . LEU A 1 106 ? -4.860 -12.587 -2.396 1.00 91.56 106 LEU A N 1
ATOM 840 C CA . LEU A 1 106 ? -4.338 -13.723 -3.149 1.00 91.56 106 LEU A CA 1
ATOM 841 C C . LEU A 1 106 ? -4.530 -13.519 -4.659 1.00 91.56 106 LEU A C 1
ATOM 843 O O . LEU A 1 106 ? -3.635 -13.812 -5.449 1.00 91.56 106 LEU A O 1
ATOM 847 N N . GLU A 1 107 ? -5.686 -12.979 -5.043 1.00 94.44 107 GLU A N 1
ATOM 848 C CA . GLU A 1 107 ? -6.028 -12.618 -6.417 1.00 94.44 107 GLU A CA 1
ATOM 849 C C . GLU A 1 107 ? -6.151 -11.099 -6.552 1.00 94.44 107 GLU A C 1
ATOM 851 O O . GLU A 1 107 ? -6.602 -10.409 -5.637 1.00 94.44 107 GLU A O 1
ATOM 856 N N . ARG A 1 108 ? -5.753 -10.565 -7.710 1.00 96.44 108 ARG A N 1
ATOM 857 C CA . ARG A 1 108 ? -5.832 -9.126 -7.982 1.00 96.44 108 ARG A CA 1
ATOM 858 C C . ARG A 1 108 ? -7.283 -8.654 -7.967 1.00 96.44 108 ARG A C 1
ATOM 860 O O . ARG A 1 108 ? -8.163 -9.321 -8.506 1.00 96.44 108 ARG A O 1
ATOM 867 N N . PHE A 1 109 ? -7.515 -7.459 -7.437 1.00 96.81 109 PHE A N 1
ATOM 868 C CA . PHE A 1 109 ? -8.822 -6.803 -7.464 1.00 96.81 109 PHE A CA 1
ATOM 869 C C . PHE A 1 109 ? -8.742 -5.456 -8.183 1.00 96.81 109 PHE A C 1
ATOM 871 O O . PHE A 1 109 ? -7.676 -4.848 -8.291 1.00 96.81 109 PHE A O 1
ATOM 878 N N . LYS A 1 110 ? -9.880 -4.972 -8.692 1.00 98.38 110 LYS A N 1
ATOM 879 C CA . LYS A 1 110 ? -9.948 -3.663 -9.353 1.00 98.38 110 LYS A CA 1
ATOM 880 C C . LYS A 1 110 ? -9.714 -2.548 -8.340 1.00 98.38 110 LYS A C 1
ATOM 882 O O . LYS A 1 110 ? -10.343 -2.526 -7.279 1.00 98.38 110 LYS A O 1
ATOM 887 N N . ALA A 1 111 ? -8.879 -1.578 -8.703 1.00 98.19 111 ALA A N 1
ATOM 888 C CA . ALA A 1 111 ? -8.576 -0.443 -7.838 1.00 98.19 111 ALA A CA 1
ATOM 889 C C . ALA A 1 111 ? -9.828 0.376 -7.484 1.00 98.19 111 ALA A C 1
ATOM 891 O O . ALA A 1 111 ? -10.035 0.724 -6.322 1.00 98.19 111 ALA A O 1
ATOM 892 N N . VAL A 1 112 ? -10.713 0.606 -8.459 1.00 98.62 112 VAL A N 1
ATOM 893 C CA . VAL A 1 112 ? -11.984 1.313 -8.236 1.00 98.62 112 VAL A CA 1
ATOM 894 C C . VAL A 1 112 ? -12.871 0.653 -7.180 1.00 98.62 112 VAL A C 1
ATOM 896 O O . VAL A 1 112 ? -13.508 1.344 -6.382 1.00 98.62 112 VAL A O 1
ATOM 899 N N . ASP A 1 113 ? -12.891 -0.678 -7.130 1.00 98.31 113 ASP A N 1
ATOM 900 C CA . ASP A 1 113 ? -13.761 -1.406 -6.212 1.00 98.31 113 ASP A CA 1
ATOM 901 C C . ASP A 1 113 ? -13.225 -1.323 -4.782 1.00 98.31 113 ASP A C 1
ATOM 903 O O . ASP A 1 113 ? -13.977 -0.950 -3.876 1.00 98.31 113 ASP A O 1
ATOM 907 N N . ILE A 1 114 ? -11.919 -1.552 -4.571 1.00 97.94 114 ILE A N 1
ATOM 908 C CA . ILE A 1 114 ? -11.346 -1.414 -3.227 1.00 97.94 114 ILE A CA 1
ATOM 909 C C . ILE A 1 114 ? -11.472 0.025 -2.722 1.00 97.94 114 ILE A C 1
ATOM 911 O O . ILE A 1 114 ? -11.893 0.233 -1.589 1.00 97.94 114 ILE A O 1
ATOM 915 N N . ARG A 1 115 ? -11.216 1.038 -3.563 1.00 98.44 115 ARG A N 1
ATOM 916 C CA . ARG A 1 115 ? -11.279 2.449 -3.154 1.00 98.44 115 ARG A CA 1
ATOM 917 C C . ARG A 1 115 ? -12.674 2.826 -2.674 1.00 98.44 115 ARG A C 1
ATOM 919 O O . ARG A 1 115 ? -12.807 3.494 -1.648 1.00 98.44 115 ARG A O 1
ATOM 926 N N . ARG A 1 116 ? -13.721 2.363 -3.367 1.00 98.44 116 ARG A N 1
ATOM 927 C CA . ARG A 1 116 ? -15.119 2.553 -2.943 1.00 98.44 116 ARG A CA 1
ATOM 928 C C . ARG A 1 116 ? -15.382 1.944 -1.569 1.00 98.44 116 ARG A C 1
ATOM 930 O O . ARG A 1 116 ? -15.992 2.607 -0.730 1.00 98.44 116 ARG A O 1
ATOM 937 N N . VAL A 1 117 ? -14.899 0.724 -1.328 1.00 98.06 117 VAL A N 1
ATOM 938 C CA . VAL A 1 117 ? -15.033 0.043 -0.031 1.00 98.06 117 VAL A CA 1
ATOM 939 C C . VAL A 1 117 ? -14.310 0.816 1.074 1.00 98.06 117 VAL A C 1
ATOM 941 O O . VAL A 1 117 ? -14.921 1.114 2.101 1.00 98.06 117 VAL A O 1
ATOM 944 N N . LEU A 1 118 ? -13.051 1.211 0.857 1.00 98.38 118 LEU A N 1
ATOM 945 C CA . LEU A 1 118 ? -12.275 1.961 1.850 1.00 98.38 118 LEU A CA 1
ATOM 946 C C . LEU A 1 118 ? -12.945 3.301 2.177 1.00 98.38 118 LEU A C 1
ATOM 948 O O . LEU A 1 118 ? -13.156 3.615 3.346 1.00 98.38 118 LEU A O 1
ATOM 952 N N . HIS A 1 119 ? -13.372 4.066 1.168 1.00 98.56 119 HIS A N 1
ATOM 953 C CA . HIS A 1 119 ? -14.072 5.333 1.391 1.00 98.56 119 HIS A CA 1
ATOM 954 C C . HIS A 1 119 ? -15.405 5.161 2.128 1.00 98.56 119 HIS A C 1
ATOM 956 O O . HIS A 1 119 ? -15.746 5.997 2.967 1.00 98.56 119 HIS A O 1
ATOM 962 N N . TYR A 1 120 ? -16.154 4.090 1.851 1.00 98.31 120 TYR A N 1
ATOM 963 C CA . TYR A 1 120 ? -17.371 3.774 2.596 1.00 98.31 120 TYR A CA 1
ATOM 964 C C . TYR A 1 120 ? -17.074 3.508 4.079 1.00 98.31 120 TYR A C 1
ATOM 966 O O . TYR A 1 120 ? -17.733 4.091 4.942 1.00 98.31 120 TYR A O 1
ATOM 974 N N . ILE A 1 121 ? -16.058 2.691 4.377 1.00 98.31 121 ILE A N 1
ATOM 975 C CA . ILE A 1 121 ? -15.630 2.378 5.750 1.00 98.31 121 ILE A CA 1
ATOM 976 C C . ILE A 1 121 ? -15.190 3.647 6.485 1.00 98.31 121 ILE A C 1
ATOM 978 O O . ILE A 1 121 ? -15.675 3.927 7.581 1.00 98.31 121 ILE A O 1
ATOM 982 N N . LEU A 1 122 ? -14.342 4.466 5.862 1.00 98.38 122 LEU A N 1
ATOM 983 C CA . LEU A 1 122 ? -13.872 5.723 6.445 1.00 98.38 122 LEU A CA 1
ATOM 984 C C . LEU A 1 122 ? -15.023 6.696 6.724 1.00 98.38 122 LEU A C 1
ATOM 986 O O . LEU A 1 122 ? -15.107 7.269 7.812 1.00 98.38 122 LEU A O 1
ATOM 990 N N . LYS A 1 123 ? -15.972 6.820 5.786 1.00 98.38 123 LYS A N 1
ATOM 991 C CA . LYS A 1 123 ? -17.182 7.631 5.971 1.00 98.38 123 LYS A CA 1
ATOM 992 C C . LYS A 1 123 ? -18.037 7.119 7.130 1.00 98.38 123 LYS A C 1
ATOM 994 O O . LYS A 1 123 ? -18.507 7.925 7.927 1.00 98.38 123 LYS A O 1
ATOM 999 N N . LYS A 1 124 ? -18.234 5.801 7.235 1.00 98.19 124 LYS A N 1
ATOM 1000 C CA . LYS A 1 124 ? -19.001 5.169 8.318 1.00 98.19 124 LYS A CA 1
ATOM 1001 C C . LYS A 1 124 ? -18.393 5.456 9.692 1.00 98.19 124 LYS A C 1
ATOM 1003 O O . LYS A 1 124 ? -19.133 5.702 10.639 1.00 98.19 124 LYS A O 1
ATOM 1008 N N . LEU A 1 125 ? -17.066 5.449 9.787 1.00 98.25 125 LEU A N 1
ATOM 1009 C CA . LEU A 1 125 ? -16.332 5.734 11.022 1.00 98.25 125 LEU A CA 1
ATOM 1010 C C . LEU A 1 125 ? -16.151 7.237 11.293 1.00 98.25 125 LEU A C 1
ATOM 1012 O O . LEU A 1 125 ? -15.645 7.603 12.349 1.00 98.25 125 LEU A O 1
ATOM 1016 N N . ASN A 1 126 ? -16.557 8.105 10.358 1.00 98.12 126 ASN A N 1
ATOM 1017 C CA . ASN A 1 126 ? -16.283 9.543 10.386 1.00 98.12 126 ASN A CA 1
ATOM 1018 C C . ASN A 1 126 ? -14.778 9.861 10.537 1.00 98.12 126 ASN A C 1
ATOM 1020 O O . ASN A 1 126 ? -14.388 10.781 11.256 1.00 98.12 126 ASN A O 1
ATOM 1024 N N . ILE A 1 127 ? -13.930 9.085 9.856 1.00 97.81 127 ILE A N 1
ATOM 1025 C CA . ILE A 1 127 ? -12.474 9.269 9.821 1.00 97.81 127 ILE A CA 1
ATOM 1026 C C . ILE A 1 127 ? -12.073 9.771 8.432 1.00 97.81 127 ILE A C 1
ATOM 1028 O O . ILE A 1 127 ? -12.577 9.296 7.416 1.00 97.81 127 ILE A O 1
ATOM 1032 N N . LYS A 1 128 ? -11.158 10.743 8.385 1.00 95.62 128 LYS A N 1
ATOM 1033 C CA . LYS A 1 128 ? -10.554 11.245 7.148 1.00 95.62 128 LYS A CA 1
ATOM 1034 C C . LYS A 1 128 ? -9.080 10.869 7.130 1.00 95.62 128 LYS A C 1
ATOM 1036 O O . LYS A 1 128 ? -8.346 11.268 8.023 1.00 95.62 128 LYS A O 1
ATOM 1041 N N . CYS A 1 129 ? -8.673 10.131 6.112 1.00 94.75 129 CYS A N 1
ATOM 1042 C CA . CYS A 1 129 ? -7.290 9.744 5.865 1.00 94.75 129 CYS A CA 1
ATOM 1043 C C . CYS A 1 129 ? -7.112 9.401 4.381 1.00 94.75 129 CYS A C 1
ATOM 1045 O O . CYS A 1 129 ? -8.101 9.270 3.645 1.00 94.75 129 CYS A O 1
ATOM 1047 N N . GLU A 1 130 ? -5.864 9.305 3.926 1.00 96.12 130 GLU A N 1
ATOM 1048 C CA . GLU A 1 130 ? -5.576 8.951 2.538 1.00 96.12 130 GLU A CA 1
ATOM 1049 C C . GLU A 1 130 ? -5.765 7.447 2.304 1.00 96.12 130 GLU A C 1
ATOM 1051 O O . GLU A 1 130 ? -5.487 6.624 3.176 1.00 96.12 130 GLU A O 1
ATOM 1056 N N . VAL A 1 131 ? -6.229 7.081 1.107 1.00 97.94 131 VAL A N 1
ATOM 1057 C CA . VAL A 1 131 ? -6.366 5.683 0.673 1.00 97.94 131 VAL A CA 1
ATOM 1058 C C . VAL A 1 131 ? -5.521 5.434 -0.568 1.00 97.94 131 VAL A C 1
ATOM 1060 O O . VAL A 1 131 ? -5.381 6.310 -1.425 1.00 97.94 131 VAL A O 1
ATOM 1063 N N . PHE A 1 132 ? -4.988 4.222 -0.666 1.00 97.88 132 PHE A N 1
ATOM 1064 C CA . PHE A 1 132 ? -4.109 3.778 -1.734 1.00 97.88 132 PHE A CA 1
ATOM 1065 C C . PHE A 1 132 ? -4.618 2.460 -2.337 1.00 97.88 132 PHE A C 1
ATOM 1067 O O . PHE A 1 132 ? -4.951 1.544 -1.578 1.00 97.88 132 PHE A O 1
ATOM 1074 N N . PRO A 1 133 ? -4.668 2.330 -3.677 1.00 97.62 133 PRO A N 1
ATOM 1075 C CA . PRO A 1 133 ? -4.266 3.328 -4.681 1.00 97.62 133 PRO A CA 1
ATOM 1076 C C . PRO A 1 133 ? -5.099 4.624 -4.627 1.00 97.62 133 PRO A C 1
ATOM 1078 O O . PRO A 1 133 ? -6.276 4.598 -4.271 1.00 97.62 133 PRO A O 1
ATOM 1081 N N . LYS A 1 134 ? -4.488 5.770 -4.974 1.00 97.06 134 LYS A N 1
ATOM 1082 C CA . LYS A 1 134 ? -5.201 7.061 -5.054 1.00 97.06 134 LYS A CA 1
ATOM 1083 C C . LYS A 1 134 ? -6.064 7.166 -6.316 1.00 97.06 134 LYS A C 1
ATOM 1085 O O . LYS A 1 134 ? -7.024 7.932 -6.334 1.00 97.06 134 LYS A O 1
ATOM 1090 N N . GLN A 1 135 ? -5.726 6.414 -7.361 1.00 97.19 135 GLN A N 1
ATOM 1091 C CA . GLN A 1 135 ? -6.396 6.415 -8.660 1.00 97.19 135 GLN A CA 1
ATOM 1092 C C . GLN A 1 135 ? -7.312 5.192 -8.827 1.00 97.19 135 GLN A C 1
ATOM 1094 O O . GLN A 1 135 ? -6.979 4.098 -8.378 1.00 97.19 135 GLN A O 1
ATOM 1099 N N . ASP A 1 136 ? -8.445 5.374 -9.514 1.00 97.50 136 ASP A N 1
ATOM 1100 C CA . ASP A 1 136 ? -9.325 4.269 -9.937 1.00 97.50 136 ASP A CA 1
ATOM 1101 C C . ASP A 1 136 ? -8.742 3.465 -11.102 1.00 97.50 136 ASP A C 1
ATOM 1103 O O . ASP A 1 136 ? -8.980 2.263 -11.202 1.00 97.50 136 ASP A O 1
ATOM 1107 N N . TYR A 1 137 ? -8.009 4.147 -11.985 1.00 97.62 137 TYR A N 1
ATOM 1108 C CA . TYR A 1 137 ? -7.530 3.611 -13.252 1.00 97.62 137 TYR A CA 1
ATOM 1109 C C . TYR A 1 137 ? -6.094 4.037 -13.505 1.00 97.62 137 TYR A C 1
ATOM 1111 O O . TYR A 1 137 ? -5.682 5.136 -13.117 1.00 97.62 137 TYR A O 1
ATOM 1119 N N . HIS A 1 138 ? -5.345 3.154 -14.157 1.00 95.19 138 HIS A N 1
ATOM 1120 C CA . HIS A 1 138 ? -4.026 3.489 -14.658 1.00 95.19 138 HIS A CA 1
ATOM 1121 C C . HIS A 1 138 ? -4.166 4.513 -15.787 1.00 95.19 138 HIS A C 1
ATOM 1123 O O . HIS A 1 138 ? -5.094 4.443 -16.597 1.00 95.19 138 HIS A O 1
ATOM 1129 N N . GLN A 1 139 ? -3.270 5.494 -15.798 1.00 94.19 139 GLN A N 1
ATOM 1130 C CA . GLN A 1 139 ? -3.216 6.505 -16.843 1.00 94.19 139 GLN A CA 1
ATOM 1131 C C . GLN A 1 139 ? -2.146 6.089 -17.850 1.00 94.19 139 GLN A C 1
ATOM 1133 O O . GLN A 1 139 ? -1.032 5.796 -17.420 1.00 94.19 139 GLN A O 1
ATOM 1138 N N . PRO A 1 140 ? -2.463 6.049 -19.156 1.00 91.25 140 PRO A N 1
ATOM 1139 C CA . PRO A 1 140 ? -1.453 5.781 -20.168 1.00 91.25 140 PRO A CA 1
ATOM 1140 C C . PRO A 1 140 ? -0.410 6.897 -20.171 1.00 91.25 140 PRO A C 1
ATOM 1142 O O . PRO A 1 140 ? -0.731 8.039 -19.840 1.00 91.25 140 PRO A O 1
ATOM 1145 N N . ASP A 1 141 ? 0.809 6.563 -20.583 1.00 92.81 141 ASP A N 1
ATOM 1146 C CA . ASP A 1 141 ? 1.878 7.541 -20.771 1.00 92.81 141 ASP A CA 1
ATOM 1147 C C . ASP A 1 141 ? 1.454 8.636 -21.765 1.00 92.81 141 ASP A C 1
ATOM 1149 O O . ASP A 1 141 ? 0.756 8.381 -22.755 1.00 92.81 141 ASP A O 1
ATOM 1153 N N . ASP A 1 142 ? 1.886 9.866 -21.496 1.00 94.12 142 ASP A N 1
ATOM 1154 C CA . ASP A 1 142 ? 1.618 11.002 -22.369 1.00 94.12 142 ASP A CA 1
ATOM 1155 C C . ASP A 1 142 ? 2.382 10.840 -23.702 1.00 94.12 142 ASP A C 1
ATOM 1157 O O . ASP A 1 142 ? 3.442 10.204 -23.751 1.00 94.12 142 ASP A O 1
ATOM 1161 N N . PRO A 1 143 ? 1.915 11.463 -24.803 1.00 94.81 143 PRO A N 1
ATOM 1162 C CA . PRO A 1 143 ? 2.608 11.407 -26.095 1.00 94.81 143 PRO A CA 1
ATOM 1163 C C . PRO A 1 143 ? 4.051 11.939 -26.079 1.00 94.81 143 PRO A C 1
ATOM 1165 O O . PRO A 1 143 ? 4.83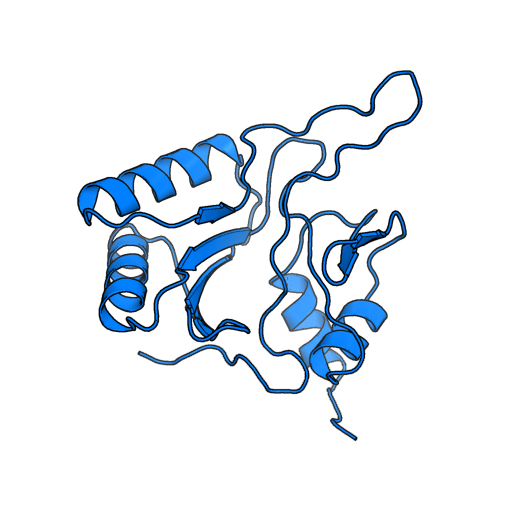5 11.600 -26.962 1.00 94.81 143 PRO A O 1
ATOM 1168 N N . ASP A 1 144 ? 4.400 12.780 -25.102 1.00 94.56 144 ASP A N 1
ATOM 1169 C CA . ASP A 1 144 ? 5.747 13.326 -24.900 1.00 94.56 144 ASP A CA 1
ATOM 1170 C C . ASP A 1 144 ? 6.665 12.398 -24.076 1.00 94.56 144 ASP A C 1
ATOM 1172 O O . ASP A 1 144 ? 7.820 12.736 -23.809 1.00 94.56 144 ASP A O 1
ATOM 1176 N N . GLY A 1 145 ? 6.171 11.213 -23.702 1.00 92.06 145 GLY A N 1
ATOM 1177 C CA . GLY A 1 145 ? 6.901 10.204 -22.942 1.00 92.06 145 GLY A CA 1
ATOM 1178 C C . GLY A 1 145 ? 6.826 10.382 -21.426 1.00 92.06 145 GLY A C 1
ATOM 1179 O O . GLY A 1 145 ? 7.507 9.649 -20.701 1.00 92.06 145 GLY A O 1
ATOM 1180 N N . LYS A 1 146 ? 6.026 11.326 -20.913 1.00 92.69 146 LYS A N 1
ATOM 1181 C CA . LYS A 1 146 ? 5.786 11.430 -19.473 1.00 92.69 146 LYS A CA 1
ATOM 1182 C C . LYS A 1 146 ? 4.980 10.228 -18.981 1.00 92.69 146 LYS A C 1
ATOM 1184 O O . LYS A 1 146 ? 3.869 9.969 -19.433 1.00 92.69 146 LYS A O 1
ATOM 1189 N N . LYS A 1 147 ? 5.549 9.519 -18.007 1.00 92.75 147 LYS A N 1
ATOM 1190 C CA . LYS A 1 147 ? 4.960 8.313 -17.424 1.00 92.75 147 LYS A CA 1
ATOM 1191 C C . LYS A 1 147 ? 4.052 8.609 -16.236 1.00 92.75 147 LYS A C 1
ATOM 1193 O O . LYS A 1 147 ? 4.306 9.548 -15.476 1.00 92.75 147 LYS A O 1
ATOM 1198 N N . HIS A 1 148 ? 3.059 7.743 -16.021 1.00 93.44 148 HIS A N 1
ATOM 1199 C CA . HIS A 1 148 ? 2.092 7.860 -14.918 1.00 93.44 148 HIS A CA 1
ATOM 1200 C C . HIS A 1 148 ? 2.014 6.578 -14.068 1.00 93.44 148 HIS A C 1
ATOM 1202 O O . HIS A 1 148 ? 1.027 5.840 -14.113 1.00 93.44 148 HIS A O 1
ATOM 1208 N N . PRO A 1 149 ? 3.025 6.312 -13.221 1.00 92.69 149 PRO A N 1
ATOM 1209 C CA . PRO A 1 149 ? 3.106 5.079 -12.426 1.00 92.69 149 PRO A CA 1
ATOM 1210 C C . PRO A 1 149 ? 2.033 4.984 -11.322 1.00 92.69 149 PRO A C 1
ATOM 1212 O O . PRO A 1 149 ? 1.852 3.936 -10.706 1.00 92.69 149 PRO A O 1
ATOM 1215 N N . GLY A 1 150 ? 1.290 6.066 -11.066 1.00 94.12 150 GLY A N 1
ATOM 1216 C CA . GLY A 1 150 ? 0.243 6.135 -10.050 1.00 94.12 150 GLY A CA 1
ATOM 1217 C C . GLY A 1 150 ? 0.762 6.639 -8.703 1.00 94.12 150 GLY A C 1
ATOM 1218 O O . GLY A 1 150 ? 1.620 7.515 -8.640 1.00 94.12 150 GLY A O 1
ATOM 1219 N N . SER A 1 151 ? 0.206 6.126 -7.605 1.00 95.19 151 SER A N 1
ATOM 1220 C CA . SER A 1 151 ? 0.611 6.467 -6.232 1.00 95.19 151 SER A CA 1
ATOM 1221 C C . SER A 1 151 ? 1.337 5.312 -5.543 1.00 95.19 151 SER A C 1
ATOM 1223 O O . SER A 1 151 ? 0.976 4.157 -5.769 1.00 95.19 151 SER A O 1
ATOM 1225 N N . TYR A 1 152 ? 2.258 5.626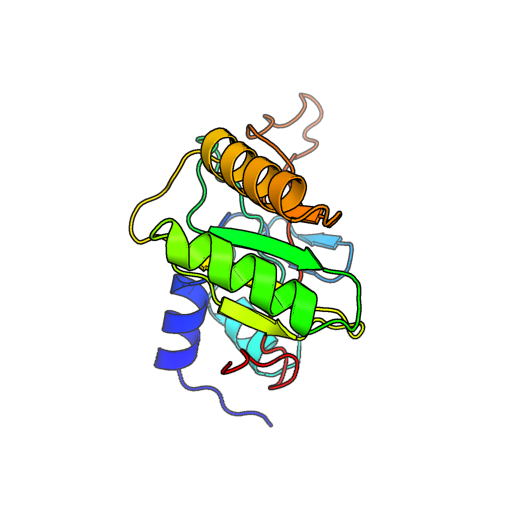 -4.630 1.00 95.25 152 TYR A N 1
ATOM 1226 C CA . TYR A 1 152 ? 2.863 4.683 -3.684 1.00 95.25 152 TYR A CA 1
ATOM 1227 C C . TYR A 1 152 ? 2.836 5.257 -2.260 1.00 95.25 152 TYR A C 1
ATOM 1229 O O . TYR A 1 152 ? 2.670 6.465 -2.085 1.00 95.25 152 TYR A O 1
ATOM 1237 N N . ILE A 1 153 ? 3.061 4.397 -1.262 1.00 91.88 153 ILE A N 1
ATOM 1238 C CA . ILE A 1 153 ? 3.487 4.796 0.089 1.00 91.88 153 ILE A CA 1
ATOM 1239 C C . ILE A 1 153 ? 4.780 4.079 0.447 1.00 91.88 153 ILE A C 1
ATOM 1241 O O . ILE A 1 153 ? 5.067 3.004 -0.086 1.00 91.88 153 ILE A O 1
ATOM 1245 N N . ASN A 1 154 ? 5.591 4.695 1.309 1.00 92.62 154 ASN A N 1
ATOM 1246 C CA . ASN A 1 154 ? 6.808 4.048 1.791 1.00 92.62 154 ASN A CA 1
ATOM 1247 C C . ASN A 1 154 ? 6.428 2.779 2.561 1.00 92.62 154 ASN A C 1
ATOM 1249 O O . ASN A 1 154 ? 5.568 2.823 3.445 1.00 92.62 154 ASN A O 1
ATOM 1253 N N . LEU A 1 155 ? 7.093 1.676 2.230 1.00 95.50 155 LEU A N 1
ATOM 1254 C CA . LEU A 1 155 ? 6.846 0.388 2.861 1.00 95.50 155 LEU A CA 1
ATOM 1255 C C . LEU A 1 155 ? 7.204 0.409 4.366 1.00 95.50 155 LEU A C 1
ATOM 1257 O O . LEU A 1 155 ? 8.028 1.231 4.804 1.00 95.50 155 LEU A O 1
ATOM 1261 N N . PRO A 1 156 ? 6.551 -0.449 5.178 1.00 95.88 156 PRO A N 1
ATOM 1262 C CA . PRO A 1 156 ? 6.886 -0.625 6.589 1.00 95.88 156 PRO A CA 1
ATOM 1263 C C . PRO A 1 156 ? 8.173 -1.452 6.742 1.00 95.88 156 PRO A C 1
ATOM 1265 O O . PRO A 1 156 ? 8.730 -1.930 5.762 1.00 95.88 156 PRO A O 1
ATOM 1268 N N . CYS A 1 157 ? 8.628 -1.672 7.977 1.00 95.38 157 CYS A N 1
ATOM 1269 C CA . CYS A 1 157 ? 9.776 -2.540 8.282 1.00 95.38 157 CYS A CA 1
ATOM 1270 C C . CYS A 1 157 ? 11.152 -2.046 7.777 1.00 95.38 157 CYS A C 1
ATOM 1272 O O . CYS A 1 157 ? 12.098 -2.830 7.710 1.00 95.38 157 CYS A O 1
ATOM 1274 N N . PHE A 1 158 ? 11.309 -0.752 7.475 1.00 95.12 158 PHE A N 1
ATOM 1275 C CA . PHE A 1 158 ? 12.598 -0.166 7.085 1.00 95.12 158 PHE A CA 1
ATOM 1276 C C . PHE A 1 158 ? 13.643 -0.323 8.203 1.00 95.12 158 PHE A C 1
ATOM 1278 O O . PHE A 1 158 ? 13.552 0.368 9.221 1.00 95.12 158 PHE A O 1
ATOM 1285 N N . GLY A 1 159 ? 14.633 -1.205 8.046 1.00 94.50 159 GLY A N 1
ATOM 1286 C CA . GLY A 1 159 ? 15.680 -1.420 9.057 1.00 94.50 159 GLY A CA 1
ATOM 1287 C C . GLY A 1 159 ? 15.137 -1.833 10.429 1.00 94.50 159 GLY A C 1
ATOM 1288 O O . GLY A 1 159 ? 15.597 -1.304 11.438 1.00 94.50 159 GLY A O 1
ATOM 1289 N N . TYR A 1 160 ? 14.106 -2.687 10.470 1.00 87.69 160 TYR A N 1
ATOM 1290 C CA . TYR A 1 160 ? 13.323 -3.044 11.673 1.00 87.69 160 TYR A CA 1
ATOM 1291 C C . TYR A 1 160 ? 12.594 -1.889 12.374 1.00 87.69 160 TYR A C 1
ATOM 1293 O O . TYR A 1 160 ? 12.049 -2.059 13.465 1.00 87.69 160 TYR A O 1
ATOM 1301 N N . THR A 1 161 ? 12.536 -0.712 11.760 1.00 91.38 161 THR A N 1
ATOM 1302 C CA . THR A 1 161 ? 11.625 0.348 12.198 1.00 91.38 161 THR A CA 1
ATOM 1303 C C . THR A 1 161 ? 10.262 0.139 11.557 1.00 91.38 161 THR A C 1
ATOM 1305 O O . THR A 1 161 ? 10.159 -0.546 10.542 1.00 91.38 161 THR A O 1
ATOM 1308 N N . ARG A 1 162 ? 9.217 0.771 12.098 1.00 91.75 162 ARG A N 1
ATOM 1309 C CA . ARG A 1 162 ? 7.871 0.741 11.506 1.00 91.75 162 ARG A CA 1
ATOM 1310 C C . ARG A 1 162 ? 7.271 -0.677 11.444 1.00 91.75 162 ARG A C 1
ATOM 1312 O O . ARG A 1 162 ? 6.894 -1.118 10.356 1.00 91.75 162 ARG A O 1
ATOM 1319 N N . PRO A 1 163 ? 7.259 -1.431 12.561 1.00 94.12 163 PRO A N 1
ATOM 1320 C CA . PRO A 1 163 ? 6.813 -2.818 12.554 1.00 94.12 163 PRO A CA 1
ATOM 1321 C C . PRO A 1 163 ? 5.307 -2.922 12.299 1.00 94.12 163 PRO A C 1
ATOM 1323 O O . PRO A 1 163 ? 4.544 -1.987 12.564 1.00 94.12 163 PRO A O 1
ATOM 1326 N N . PHE A 1 164 ? 4.876 -4.102 11.851 1.00 95.25 164 PHE A N 1
ATOM 1327 C CA . PHE A 1 164 ? 3.480 -4.500 11.992 1.00 95.25 164 PHE A CA 1
ATOM 1328 C C . PHE A 1 164 ? 3.128 -4.641 13.474 1.00 95.25 164 PHE A C 1
ATOM 1330 O O . PHE A 1 164 ? 3.903 -5.179 14.265 1.00 95.25 164 PHE A O 1
ATOM 1337 N N . LEU A 1 165 ? 1.948 -4.158 13.843 1.00 93.88 165 LEU A N 1
ATOM 1338 C CA . LEU A 1 165 ? 1.466 -4.130 15.213 1.00 93.88 165 LEU A CA 1
ATOM 1339 C C . LEU A 1 165 ? 0.454 -5.250 15.447 1.00 93.88 165 LEU A C 1
ATOM 1341 O O . LEU A 1 165 ? -0.479 -5.443 14.667 1.00 93.88 165 LEU A O 1
ATOM 1345 N N . SER A 1 166 ? 0.614 -5.958 16.563 1.00 80.12 166 SER A N 1
ATOM 1346 C CA . SER A 1 166 ? -0.399 -6.866 17.099 1.00 80.12 166 SER A CA 1
ATOM 1347 C C . SER A 1 166 ? -1.405 -6.079 17.941 1.00 80.12 166 SER A C 1
ATOM 1349 O O . SER A 1 166 ? -0.999 -5.362 18.857 1.00 80.12 166 SER A O 1
ATOM 1351 N N . GLY A 1 167 ? -2.705 -6.223 17.680 1.00 61.34 167 GLY A N 1
ATOM 1352 C CA . GLY A 1 167 ? -3.760 -5.569 18.464 1.00 61.34 167 GLY A CA 1
ATOM 1353 C C . GLY A 1 167 ? -5.160 -5.897 17.993 1.00 61.34 167 GLY A C 1
ATOM 1354 O O . GLY A 1 167 ? -5.300 -6.470 16.892 1.00 61.34 167 GLY A O 1
#

Secondary structure (DSSP, 8-state):
-----HHHHHHHHHHT---SS-EEETTEEE-S---HHHHHHHHTTSS--EEE---TTSEEEEEEEEE-SS-HHHHHHHHHHHHHTT---EEEE-TTS-EEEEEEEEEEEEHHHHHHHHHHHHHHHT---EEES--SSPPPPPTTS------EEE-S-GGG-SPEEP-

Sequence (167 aa):
MVEVDKDTIEAFAALFKGRTDSHGRVEVCLYEPVTLEHYEKHLKGEVNLGIYFLLDDSTCCFFGIDLDEKDFGKAKAIRDELVKNNIPAYIAESKSKGFHIYGFALERFKAVDIRRVLHYILKKLNIKCEVFPKQDYHQPDDPDGKKHPGSYINLPCFGYTRPFLSG